Protein AF-A0A4R4NH84-F1 (afdb_monomer)

pLDDT: mean 86.12, std 19.12, range [36.66, 98.38]

Structure (mmCIF, N/CA/C/O backbone):
data_AF-A0A4R4NH84-F1
#
_entry.id   AF-A0A4R4NH84-F1
#
loop_
_atom_site.group_PDB
_atom_site.id
_atom_site.type_symbol
_atom_site.label_atom_id
_atom_site.label_alt_id
_atom_site.label_comp_id
_atom_site.label_asym_id
_atom_site.label_entity_id
_atom_site.label_seq_id
_atom_site.pdbx_PDB_ins_code
_atom_site.Cartn_x
_atom_site.Cartn_y
_atom_site.Cartn_z
_atom_site.occupancy
_atom_site.B_iso_or_equiv
_atom_site.auth_seq_id
_atom_site.auth_comp_id
_atom_site.auth_asym_id
_atom_site.auth_atom_id
_atom_site.pdbx_PDB_model_num
ATOM 1 N N . MET A 1 1 ? 7.346 1.888 10.593 1.00 90.25 1 MET A N 1
ATOM 2 C CA . MET A 1 1 ? 7.725 0.459 10.440 1.00 90.25 1 MET A CA 1
ATOM 3 C C . MET A 1 1 ? 7.021 -0.078 9.202 1.00 90.25 1 MET A C 1
ATOM 5 O O . MET A 1 1 ? 5.917 0.385 8.951 1.00 90.25 1 MET A O 1
ATOM 9 N N . ALA A 1 2 ? 7.625 -1.005 8.451 1.00 94.25 2 ALA A N 1
ATOM 10 C CA . ALA A 1 2 ? 7.032 -1.547 7.225 1.00 94.25 2 ALA A CA 1
ATOM 11 C C . ALA A 1 2 ? 6.727 -3.046 7.351 1.00 94.25 2 ALA A C 1
ATOM 13 O O . ALA A 1 2 ? 7.568 -3.821 7.808 1.00 94.25 2 ALA A O 1
ATOM 14 N N . LEU A 1 3 ? 5.526 -3.435 6.927 1.00 95.69 3 LEU A N 1
ATOM 15 C CA . LEU A 1 3 ? 5.050 -4.809 6.840 1.00 95.69 3 LEU A CA 1
ATOM 16 C C . LEU A 1 3 ? 5.009 -5.208 5.366 1.00 95.69 3 LEU A C 1
ATOM 18 O O . LEU A 1 3 ? 4.226 -4.668 4.583 1.00 95.69 3 LEU A O 1
ATOM 22 N N . THR A 1 4 ? 5.865 -6.148 4.977 1.00 95.62 4 THR A N 1
ATOM 23 C CA . THR A 1 4 ? 5.853 -6.680 3.612 1.00 95.62 4 THR A CA 1
ATOM 24 C C . THR A 1 4 ? 4.669 -7.623 3.431 1.00 95.62 4 THR A C 1
ATOM 26 O O . THR A 1 4 ? 4.496 -8.550 4.223 1.00 95.62 4 THR A O 1
ATOM 29 N N . VAL A 1 5 ? 3.876 -7.396 2.387 1.00 94.94 5 VAL A N 1
ATOM 30 C CA . VAL A 1 5 ? 2.677 -8.178 2.063 1.00 94.94 5 VAL A CA 1
ATOM 31 C C . VAL A 1 5 ? 2.697 -8.643 0.610 1.00 94.94 5 VAL A C 1
ATOM 33 O O . VAL A 1 5 ? 3.422 -8.100 -0.221 1.00 94.94 5 VAL A O 1
ATOM 36 N N . ASP A 1 6 ? 1.895 -9.664 0.320 1.00 93.25 6 ASP A N 1
ATOM 37 C CA . ASP A 1 6 ? 1.767 -10.253 -1.018 1.00 93.25 6 ASP A CA 1
ATOM 38 C C . ASP A 1 6 ? 0.786 -9.495 -1.924 1.00 93.25 6 ASP A C 1
ATOM 40 O O . ASP A 1 6 ? 0.940 -9.503 -3.144 1.00 93.25 6 ASP A O 1
ATOM 44 N N . ASP A 1 7 ? -0.234 -8.882 -1.321 1.00 94.75 7 ASP A N 1
ATOM 45 C CA . ASP A 1 7 ? -1.267 -8.096 -1.992 1.00 94.75 7 ASP A CA 1
ATOM 46 C C . ASP A 1 7 ? -1.699 -6.961 -1.055 1.00 94.75 7 ASP A C 1
ATOM 48 O O . ASP A 1 7 ? -2.451 -7.161 -0.091 1.00 94.75 7 ASP A O 1
ATOM 52 N N . ALA A 1 8 ? -1.189 -5.755 -1.310 1.00 96.69 8 ALA A N 1
ATOM 53 C CA . ALA A 1 8 ? -1.474 -4.595 -0.470 1.00 96.69 8 ALA A CA 1
ATOM 54 C C . ALA A 1 8 ? -2.949 -4.176 -0.541 1.00 96.69 8 ALA A C 1
ATOM 56 O O . ALA A 1 8 ? -3.486 -3.635 0.426 1.00 96.69 8 ALA A O 1
ATOM 57 N N . ARG A 1 9 ? -3.627 -4.433 -1.665 1.00 97.50 9 ARG A N 1
ATOM 58 C CA . ARG A 1 9 ? -5.035 -4.066 -1.873 1.00 97.50 9 ARG A CA 1
ATOM 59 C C . ARG A 1 9 ? -5.961 -4.998 -1.098 1.00 97.50 9 ARG A C 1
ATOM 61 O O . ARG A 1 9 ? -6.893 -4.515 -0.451 1.00 97.50 9 ARG A O 1
ATOM 68 N N . ALA A 1 10 ? -5.678 -6.299 -1.110 1.00 97.62 10 ALA A N 1
ATOM 69 C CA . ALA A 1 10 ? -6.407 -7.286 -0.320 1.00 97.62 10 ALA A CA 1
ATOM 70 C C . ALA A 1 10 ? -6.247 -7.030 1.185 1.00 97.62 10 ALA A C 1
ATOM 72 O O . ALA A 1 10 ? -7.238 -7.013 1.920 1.00 97.62 10 ALA A O 1
ATOM 73 N N . GLU A 1 11 ? -5.022 -6.756 1.645 1.00 97.88 11 GLU A N 1
ATOM 74 C CA . GLU A 1 11 ? -4.775 -6.485 3.062 1.00 97.88 11 GLU A CA 1
ATOM 75 C C . GLU A 1 11 ? -5.383 -5.147 3.504 1.00 97.88 11 GLU A C 1
ATOM 77 O O . GLU A 1 11 ? -6.009 -5.079 4.563 1.00 97.88 11 GLU A O 1
ATOM 82 N N . HIS A 1 12 ? -5.309 -4.109 2.664 1.00 98.19 12 HIS A N 1
ATOM 83 C CA . HIS A 1 12 ? -6.024 -2.856 2.900 1.00 98.19 12 HIS A CA 1
ATOM 84 C C . HIS A 1 12 ? -7.529 -3.092 3.074 1.00 98.19 12 HIS A C 1
ATOM 86 O O . HIS A 1 12 ? -8.117 -2.574 4.022 1.00 98.19 12 HIS A O 1
ATOM 92 N N . ALA A 1 13 ? -8.164 -3.888 2.207 1.00 98.12 13 ALA A N 1
ATOM 93 C CA . ALA A 1 13 ? -9.592 -4.183 2.317 1.00 98.12 13 ALA A CA 1
ATOM 94 C C . ALA A 1 13 ? -9.925 -4.939 3.615 1.00 98.12 13 ALA A C 1
ATOM 96 O O . ALA A 1 13 ? -10.857 -4.561 4.327 1.00 98.12 13 ALA A O 1
ATOM 97 N N . ARG A 1 14 ? -9.130 -5.962 3.959 1.00 98.12 14 ARG A N 1
ATOM 98 C CA . ARG A 1 14 ? -9.292 -6.759 5.184 1.00 98.12 14 ARG A CA 1
ATOM 99 C C . ARG A 1 14 ? -9.171 -5.903 6.446 1.00 98.12 14 ARG A C 1
ATOM 101 O O . ARG A 1 14 ? -10.005 -6.009 7.341 1.00 98.12 14 ARG A O 1
ATOM 108 N N . LEU A 1 15 ? -8.140 -5.064 6.521 1.00 96.81 15 LEU A N 1
ATOM 109 C CA . LEU A 1 15 ? -7.878 -4.203 7.675 1.00 96.81 15 LEU A CA 1
ATOM 110 C C . LEU A 1 15 ? -8.874 -3.046 7.769 1.00 96.81 15 LEU A C 1
ATOM 112 O O . LEU A 1 15 ? -9.340 -2.738 8.864 1.00 96.81 15 LEU A O 1
ATOM 116 N N . SER A 1 16 ? -9.266 -2.458 6.637 1.00 96.81 16 SER A N 1
ATOM 117 C CA . SER A 1 16 ? -10.331 -1.447 6.603 1.00 96.81 16 SER A CA 1
ATOM 118 C C . SER A 1 16 ? -11.644 -2.017 7.141 1.00 96.81 16 SER A C 1
ATOM 120 O O . SER A 1 16 ? -12.298 -1.388 7.970 1.00 96.81 16 SER A O 1
ATOM 122 N N . ALA A 1 17 ? -12.000 -3.247 6.747 1.00 97.62 17 ALA A N 1
ATOM 123 C CA . ALA A 1 17 ? -13.178 -3.940 7.272 1.00 97.62 17 ALA A CA 1
ATOM 124 C C . ALA A 1 17 ? -13.085 -4.233 8.783 1.00 97.62 17 ALA A C 1
ATOM 126 O O . ALA A 1 17 ? -14.111 -4.379 9.443 1.00 97.62 17 ALA A O 1
ATOM 127 N N . ALA A 1 18 ? -11.872 -4.283 9.340 1.00 96.38 18 ALA A N 1
ATOM 128 C CA . ALA A 1 18 ? -11.618 -4.436 10.770 1.00 96.38 18 ALA A CA 1
ATOM 129 C C . ALA A 1 18 ? -11.557 -3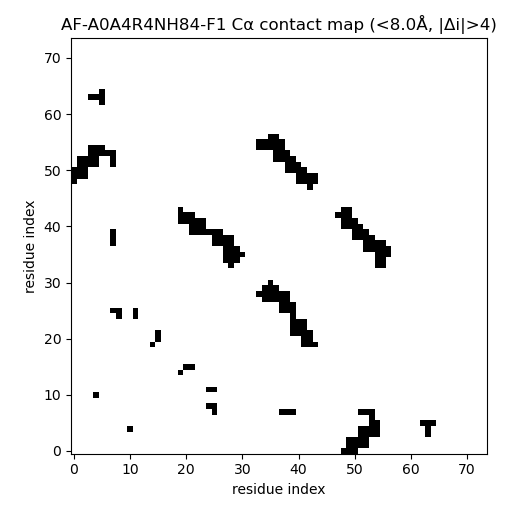.098 11.541 1.00 96.38 18 ALA A C 1
ATOM 131 O O . ALA A 1 18 ? -11.305 -3.108 12.744 1.00 96.38 18 ALA A O 1
ATOM 132 N N . GLY A 1 19 ? -11.787 -1.955 10.881 1.00 95.44 19 GLY A N 1
ATOM 133 C CA . GLY A 1 19 ? -11.820 -0.630 11.512 1.00 95.44 19 GLY A CA 1
ATOM 134 C C . GLY A 1 19 ? -10.480 0.112 11.551 1.00 95.44 19 GLY A C 1
ATOM 135 O O . GLY A 1 19 ? -10.375 1.139 12.222 1.00 95.44 19 GLY A O 1
ATOM 136 N 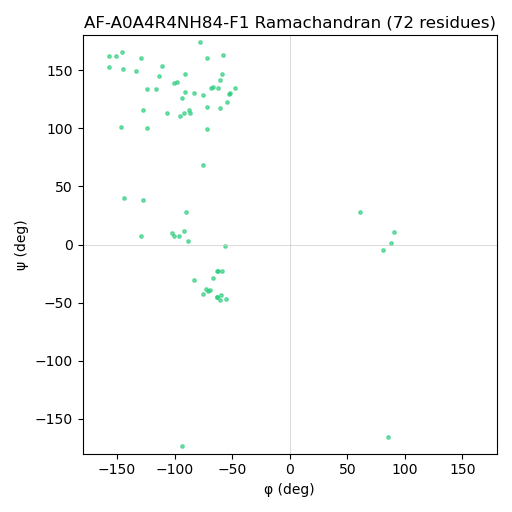N . VAL A 1 20 ? -9.455 -0.369 10.841 1.00 96.19 20 VAL A N 1
ATOM 137 C CA . VAL A 1 20 ? -8.174 0.345 10.723 1.00 96.19 20 VAL A CA 1
ATOM 138 C C . VAL A 1 20 ? -8.354 1.624 9.904 1.00 96.19 20 VAL A C 1
ATOM 140 O O . VAL A 1 20 ? -8.964 1.614 8.835 1.00 96.19 20 VAL A O 1
ATOM 143 N N . THR A 1 21 ? -7.782 2.728 10.389 1.00 93.31 21 THR A N 1
ATOM 144 C CA . THR A 1 21 ? -7.809 4.019 9.691 1.00 93.31 21 THR A CA 1
ATOM 145 C C . THR A 1 21 ? -6.575 4.172 8.806 1.00 93.31 21 THR A C 1
ATOM 147 O O . THR A 1 21 ? -5.452 4.296 9.300 1.00 93.31 21 THR A O 1
ATOM 150 N N . PHE A 1 22 ? -6.792 4.188 7.492 1.00 97.56 22 PHE A N 1
ATOM 151 C CA . PHE A 1 22 ? -5.751 4.440 6.496 1.00 97.56 22 PHE A CA 1
ATOM 152 C C . PHE A 1 22 ? -5.649 5.927 6.155 1.00 97.56 22 PHE A C 1
ATOM 154 O O . PHE A 1 22 ? -6.650 6.639 6.109 1.00 97.56 22 PHE A O 1
ATOM 161 N N . VAL A 1 23 ? -4.428 6.376 5.857 1.00 96.12 23 VAL A N 1
ATOM 162 C CA . VAL A 1 23 ? -4.170 7.719 5.312 1.00 96.12 23 VAL A CA 1
ATOM 163 C C . VAL A 1 23 ? -4.658 7.801 3.863 1.00 96.12 23 VAL A C 1
ATOM 165 O O . VAL A 1 23 ? -5.241 8.801 3.450 1.00 96.12 23 VAL A O 1
ATOM 168 N N . SER A 1 24 ? -4.435 6.733 3.093 1.00 95.19 24 SER A N 1
ATOM 169 C CA . SER A 1 24 ? -4.887 6.577 1.710 1.00 95.19 24 SER A CA 1
ATOM 170 C C . SER A 1 24 ? -4.966 5.093 1.323 1.00 95.19 24 SER A C 1
ATOM 172 O O . SER A 1 24 ? -4.307 4.262 1.957 1.00 95.19 24 SER A O 1
ATOM 174 N N . PRO A 1 25 ? -5.693 4.746 0.244 1.00 97.75 25 PRO A N 1
ATOM 175 C CA . PRO A 1 25 ?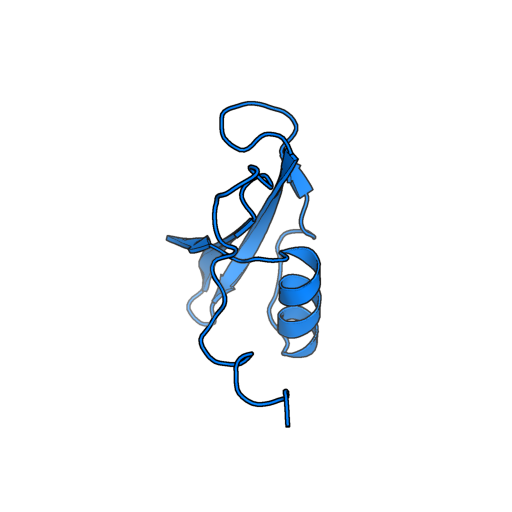 -5.579 3.430 -0.380 1.00 97.75 25 PRO A CA 1
ATOM 176 C C . PRO A 1 25 ? -4.139 3.128 -0.845 1.00 97.75 25 PRO A C 1
ATOM 178 O O . PRO A 1 25 ? -3.346 4.065 -0.998 1.00 97.75 25 PRO A O 1
ATOM 181 N N . PRO A 1 26 ? -3.800 1.851 -1.119 1.00 98.38 26 PRO A N 1
ATOM 182 C CA . PRO A 1 26 ? -2.531 1.472 -1.736 1.00 98.38 26 PRO A CA 1
ATOM 183 C C . PRO A 1 26 ? -2.293 2.211 -3.050 1.00 98.38 26 PRO A C 1
ATOM 185 O O . PRO A 1 26 ? -3.096 2.115 -3.980 1.00 98.38 26 PRO A O 1
ATOM 188 N N . ALA A 1 27 ? -1.176 2.930 -3.118 1.00 98.31 27 ALA A N 1
ATOM 189 C CA . ALA A 1 27 ? -0.710 3.611 -4.315 1.00 98.31 27 ALA A CA 1
ATOM 190 C C . ALA A 1 27 ? 0.350 2.761 -5.020 1.00 98.31 27 ALA A C 1
ATOM 192 O O . ALA A 1 27 ? 1.189 2.142 -4.364 1.00 98.31 27 ALA A O 1
ATOM 193 N N . GLU A 1 28 ? 0.297 2.731 -6.351 1.00 98.12 28 GLU A N 1
ATOM 194 C CA . GLU A 1 28 ? 1.334 2.099 -7.163 1.00 98.12 28 GLU A CA 1
ATOM 195 C C . GLU A 1 28 ? 2.644 2.878 -7.032 1.00 98.12 28 GLU A C 1
ATOM 197 O O . GLU A 1 28 ? 2.667 4.110 -7.090 1.00 98.12 28 GLU A O 1
ATOM 202 N N . ILE A 1 29 ? 3.742 2.152 -6.864 1.00 97.44 29 ILE A N 1
ATOM 203 C CA . ILE A 1 29 ? 5.080 2.723 -6.863 1.00 97.44 29 ILE A CA 1
ATOM 204 C C . ILE A 1 29 ? 5.546 2.771 -8.316 1.00 97.44 29 ILE A C 1
ATOM 206 O O . ILE A 1 29 ? 5.769 1.735 -8.935 1.00 97.44 29 ILE A O 1
ATOM 210 N N . THR A 1 30 ? 5.709 3.971 -8.865 1.00 97.62 30 THR A N 1
ATOM 211 C CA . THR A 1 30 ? 6.008 4.168 -10.295 1.00 97.62 30 THR A CA 1
ATOM 212 C C . THR A 1 30 ? 7.482 4.455 -10.584 1.00 97.62 30 THR A C 1
ATOM 214 O O . THR A 1 30 ? 7.813 4.856 -11.696 1.00 97.62 30 THR A O 1
ATOM 217 N N . ALA A 1 31 ? 8.364 4.350 -9.585 1.00 96.12 31 ALA A N 1
ATOM 218 C CA . ALA A 1 31 ? 9.793 4.602 -9.754 1.00 96.12 31 ALA A CA 1
ATOM 219 C C . ALA A 1 31 ?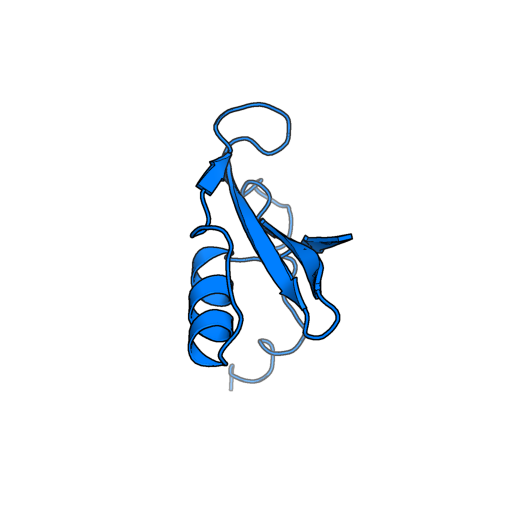 10.645 3.905 -8.682 1.00 96.12 31 ALA A C 1
ATOM 221 O O . ALA A 1 31 ? 10.230 3.740 -7.532 1.00 96.12 31 ALA A O 1
ATOM 222 N N . GLY A 1 32 ? 11.890 3.590 -9.043 1.00 95.06 32 GLY A N 1
ATOM 223 C CA . GLY A 1 32 ? 12.912 3.086 -8.124 1.00 95.06 32 GLY A CA 1
ATOM 224 C C . GLY A 1 32 ? 12.867 1.571 -7.919 1.00 95.06 32 GLY A C 1
ATOM 225 O O . GLY A 1 32 ? 12.239 0.839 -8.669 1.00 95.06 32 GLY A O 1
ATOM 226 N N . VAL A 1 33 ? 13.558 1.074 -6.886 1.00 92.00 33 VAL A N 1
ATOM 227 C CA . VAL A 1 33 ? 13.726 -0.380 -6.654 1.00 92.00 33 VAL A CA 1
ATOM 228 C C . VAL A 1 33 ? 12.408 -1.127 -6.403 1.00 92.00 33 VAL A C 1
ATOM 230 O O . VAL A 1 33 ? 12.333 -2.333 -6.617 1.00 92.00 33 VAL A O 1
ATOM 233 N N . ASN A 1 34 ? 11.374 -0.407 -5.965 1.00 93.75 34 ASN A N 1
ATOM 234 C CA . ASN A 1 34 ? 10.046 -0.955 -5.712 1.00 93.75 34 ASN A CA 1
ATOM 235 C C . ASN A 1 34 ? 9.047 -0.632 -6.836 1.00 93.75 34 ASN A C 1
ATOM 237 O O . ASN A 1 34 ? 7.854 -0.851 -6.646 1.00 93.75 34 ASN A O 1
ATOM 241 N N . GLU A 1 35 ? 9.504 -0.100 -7.976 1.00 96.19 35 GLU A N 1
ATOM 242 C CA . GLU A 1 35 ? 8.652 0.180 -9.135 1.00 96.19 35 GLU A CA 1
ATOM 243 C C . GLU A 1 35 ? 7.857 -1.062 -9.555 1.00 96.19 35 GLU A C 1
ATOM 245 O O . GLU A 1 35 ? 8.428 -2.141 -9.712 1.00 96.19 35 GLU A O 1
ATOM 250 N N . GLY A 1 36 ? 6.541 -0.907 -9.714 1.00 95.44 36 GLY A N 1
ATOM 251 C CA . GLY A 1 36 ? 5.594 -1.996 -9.971 1.00 95.44 36 GLY A CA 1
ATOM 252 C C . GLY A 1 36 ? 5.039 -2.672 -8.710 1.00 95.44 36 GLY A C 1
ATOM 253 O O . GLY A 1 36 ? 4.274 -3.630 -8.819 1.00 95.44 36 GLY A O 1
ATOM 254 N N . GLY A 1 37 ? 5.429 -2.206 -7.521 1.00 96.38 37 GLY A N 1
ATOM 255 C CA . GLY A 1 37 ? 4.833 -2.566 -6.234 1.00 96.38 37 GLY A CA 1
ATOM 256 C C . GLY A 1 37 ? 3.733 -1.600 -5.778 1.00 96.38 37 GLY A C 1
ATOM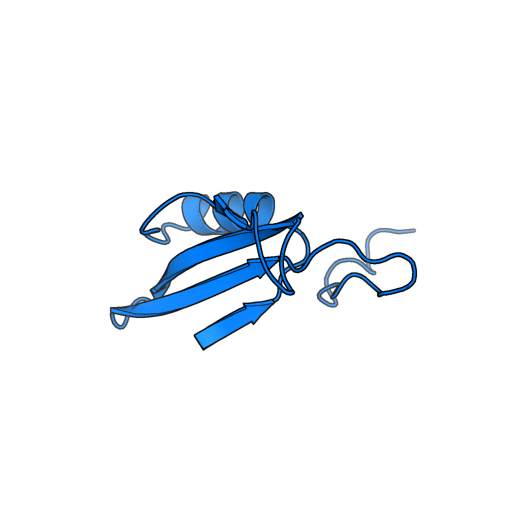 257 O O . GLY A 1 37 ? 3.362 -0.668 -6.494 1.00 96.38 37 GLY A O 1
ATOM 258 N N . TYR A 1 38 ? 3.243 -1.791 -4.552 1.00 98.00 38 TYR A N 1
ATOM 259 C CA . TYR A 1 38 ? 2.240 -0.935 -3.910 1.00 98.00 38 TYR A CA 1
ATOM 260 C C . TYR A 1 38 ? 2.627 -0.583 -2.475 1.00 98.00 38 TYR A C 1
ATOM 262 O O . TYR A 1 38 ? 3.231 -1.395 -1.777 1.00 98.00 38 TYR A O 1
ATOM 270 N N . ALA A 1 39 ? 2.221 0.597 -2.004 1.00 98.00 39 ALA A N 1
ATOM 271 C CA . ALA A 1 39 ? 2.353 0.962 -0.595 1.00 98.00 39 ALA A CA 1
ATOM 272 C C . ALA A 1 39 ? 1.190 1.819 -0.078 1.00 98.00 39 ALA A C 1
ATOM 274 O O . ALA A 1 39 ? 0.577 2.580 -0.830 1.00 98.00 39 ALA A O 1
ATOM 275 N N . CYS A 1 40 ? 0.895 1.713 1.219 1.00 98.25 40 CYS A N 1
ATOM 276 C CA . CYS A 1 40 ? 0.023 2.644 1.943 1.00 98.25 40 CYS A CA 1
ATOM 277 C C . CYS A 1 40 ? 0.392 2.742 3.422 1.00 98.25 40 CYS A C 1
ATOM 279 O O . CYS A 1 40 ? 1.036 1.854 3.982 1.00 98.25 40 CYS A O 1
ATOM 281 N N . TYR A 1 41 ? -0.082 3.815 4.057 1.00 98.12 41 TYR A N 1
ATOM 282 C CA . TYR A 1 41 ? 0.140 4.098 5.470 1.00 98.12 41 TYR A CA 1
ATOM 283 C C . TYR A 1 41 ? -1.158 4.033 6.269 1.00 98.12 41 TYR A C 1
ATOM 285 O O . TYR A 1 41 ? -2.221 4.453 5.799 1.00 98.12 41 TYR A O 1
ATOM 293 N N . PHE A 1 42 ? -1.050 3.559 7.503 1.00 97.25 42 PHE A N 1
ATOM 294 C CA . PHE A 1 42 ? -2.134 3.523 8.477 1.00 97.25 42 PHE A CA 1
ATOM 295 C C . PHE A 1 42 ? -1.598 3.739 9.890 1.00 97.25 42 PHE A C 1
ATOM 297 O O . PHE A 1 42 ? -0.390 3.670 10.126 1.00 97.25 42 PHE A O 1
ATOM 304 N N . LEU A 1 43 ? -2.508 4.026 10.816 1.00 95.62 43 LEU A N 1
ATOM 305 C CA . LEU A 1 43 ? -2.191 4.150 12.233 1.00 95.62 43 LEU A CA 1
ATOM 306 C C . LEU A 1 43 ? -2.581 2.874 12.971 1.00 95.62 43 LEU A C 1
ATOM 308 O O . LEU A 1 43 ? -3.650 2.306 12.725 1.00 95.62 43 LEU A O 1
ATOM 312 N N . ASP A 1 44 ? -1.727 2.448 13.893 1.00 92.88 44 ASP A N 1
ATOM 313 C CA . ASP A 1 44 ? -2.130 1.509 14.931 1.00 92.88 44 ASP A CA 1
ATOM 314 C C . ASP A 1 44 ? -2.923 2.233 16.049 1.00 92.88 44 ASP A C 1
ATOM 316 O O . ASP A 1 44 ? -3.072 3.462 16.017 1.00 92.88 44 ASP A O 1
ATOM 320 N N . PRO A 1 45 ? -3.480 1.503 17.032 1.00 92.81 45 PRO A N 1
ATOM 321 C CA . PRO A 1 45 ? -4.241 2.106 18.128 1.00 92.81 45 PRO A CA 1
ATOM 322 C C . PRO A 1 45 ? -3.461 3.118 18.979 1.00 92.81 45 PRO A C 1
ATOM 324 O O . PRO A 1 45 ? -4.078 3.987 19.592 1.00 92.81 45 PRO A O 1
ATOM 327 N N . ASP A 1 46 ?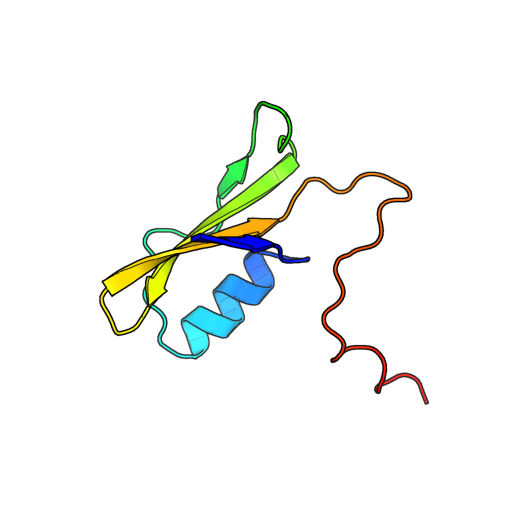 -2.131 3.033 18.985 1.00 94.31 46 ASP A N 1
ATOM 328 C CA . ASP A 1 46 ? -1.240 3.935 19.716 1.00 94.31 46 ASP A CA 1
ATOM 329 C C . ASP A 1 46 ? -0.799 5.135 18.849 1.00 94.31 46 ASP A C 1
ATOM 331 O O . ASP A 1 46 ? 0.090 5.900 19.229 1.00 94.31 46 ASP A O 1
ATOM 335 N N . ALA A 1 47 ? -1.441 5.326 17.689 1.00 91.31 47 ALA A N 1
ATOM 336 C CA . ALA A 1 47 ? -1.147 6.356 16.695 1.00 91.31 47 ALA A CA 1
ATOM 337 C C . ALA A 1 47 ? 0.269 6.266 16.097 1.00 91.31 47 ALA A C 1
ATOM 339 O O . ALA A 1 47 ? 0.826 7.265 15.631 1.00 91.31 47 ALA A O 1
ATOM 340 N N . ILE A 1 48 ? 0.847 5.066 16.058 1.00 94.81 48 ILE A N 1
ATOM 341 C CA . ILE A 1 48 ? 2.115 4.811 15.384 1.00 94.81 48 ILE A CA 1
ATOM 342 C C . ILE A 1 48 ? 1.851 4.583 13.896 1.00 94.81 48 ILE A C 1
ATOM 344 O O . ILE A 1 48 ? 1.018 3.763 13.504 1.00 94.81 48 ILE A O 1
ATOM 348 N N . THR A 1 49 ? 2.607 5.281 13.046 1.00 96.38 49 THR A N 1
ATOM 349 C CA . THR A 1 49 ? 2.542 5.091 11.595 1.00 96.38 49 THR A CA 1
ATOM 350 C C . THR A 1 49 ? 3.174 3.764 11.178 1.00 96.38 49 THR A C 1
ATOM 352 O O . THR A 1 49 ? 4.387 3.535 11.318 1.00 96.38 49 THR A O 1
ATOM 355 N N . LEU A 1 50 ? 2.343 2.914 10.586 1.00 97.31 50 LEU A N 1
ATOM 356 C CA . LEU A 1 50 ? 2.722 1.668 9.941 1.00 97.31 50 LEU A CA 1
ATOM 357 C C . LEU A 1 50 ? 2.525 1.774 8.427 1.00 97.31 50 LEU A C 1
ATOM 359 O O . LEU A 1 50 ? 1.711 2.555 7.936 1.00 97.31 50 LEU A O 1
ATOM 363 N N . GLU A 1 51 ? 3.295 0.980 7.693 1.00 98.00 51 GLU A N 1
ATOM 364 C CA . GLU A 1 51 ? 3.271 0.914 6.235 1.00 98.00 51 GLU A CA 1
ATOM 365 C C . GLU A 1 51 ? 3.016 -0.527 5.788 1.00 98.00 51 GLU A C 1
ATOM 367 O O . GLU A 1 51 ? 3.658 -1.452 6.291 1.00 98.00 51 GLU A O 1
ATOM 372 N N . LEU A 1 52 ? 2.105 -0.720 4.834 1.00 97.88 52 LEU A N 1
ATOM 373 C CA . LEU A 1 52 ? 2.050 -1.941 4.032 1.00 97.88 52 LEU A CA 1
ATOM 374 C C . LEU A 1 52 ? 2.897 -1.731 2.782 1.00 97.88 52 LEU A C 1
ATOM 376 O O . LEU A 1 52 ? 2.723 -0.722 2.102 1.00 97.88 52 LEU A O 1
ATOM 380 N N . VAL A 1 53 ? 3.772 -2.686 2.463 1.00 96.88 53 VAL A N 1
ATOM 381 C CA . VAL A 1 53 ? 4.586 -2.661 1.240 1.00 96.88 53 VAL A CA 1
ATOM 382 C C . VAL A 1 53 ? 4.420 -3.974 0.487 1.00 96.88 53 VAL A C 1
ATOM 384 O O . VAL A 1 53 ? 4.832 -5.031 0.964 1.00 96.88 53 VAL A O 1
ATOM 387 N N . GLU A 1 54 ? 3.862 -3.903 -0.714 1.00 96.75 54 GLU A N 1
ATOM 388 C CA . GLU A 1 54 ? 3.919 -4.965 -1.715 1.00 96.75 54 GLU A CA 1
ATOM 389 C C . GLU A 1 54 ? 5.095 -4.667 -2.656 1.00 96.75 54 GLU A C 1
ATOM 391 O O . GLU A 1 54 ? 5.055 -3.686 -3.399 1.00 96.75 54 GLU A O 1
ATOM 396 N N . PRO A 1 55 ? 6.175 -5.458 -2.629 1.00 95.06 55 PRO A N 1
ATOM 397 C CA . PRO A 1 55 ? 7.284 -5.287 -3.555 1.00 95.06 55 PRO A CA 1
ATOM 398 C C . PRO A 1 55 ? 6.878 -5.740 -4.968 1.00 95.06 55 PRO A C 1
ATOM 400 O O . PRO A 1 55 ? 5.968 -6.559 -5.109 1.00 95.06 55 PRO A O 1
ATOM 403 N N . PRO A 1 56 ? 7.592 -5.309 -6.022 1.00 94.31 56 PRO A N 1
ATOM 404 C CA . PRO A 1 56 ? 7.298 -5.763 -7.371 1.00 94.31 56 PRO A CA 1
ATOM 405 C C . PRO A 1 56 ? 7.405 -7.281 -7.495 1.00 94.31 56 PRO A C 1
ATOM 407 O O . PRO A 1 56 ? 8.251 -7.940 -6.869 1.00 94.31 56 PRO A O 1
ATOM 410 N N . ARG A 1 57 ? 6.551 -7.843 -8.353 1.00 86.50 57 ARG A N 1
ATOM 411 C CA . ARG A 1 57 ? 6.575 -9.268 -8.684 1.00 86.50 57 ARG A CA 1
ATOM 412 C C . ARG A 1 57 ? 7.794 -9.561 -9.550 1.00 86.50 57 ARG A C 1
ATOM 414 O O . ARG A 1 57 ? 7.783 -9.350 -10.757 1.00 86.50 57 ARG A O 1
ATOM 421 N N . VAL A 1 58 ? 8.849 -10.069 -8.921 1.00 79.38 58 VAL A N 1
ATOM 422 C CA . VAL A 1 58 ? 10.049 -10.543 -9.618 1.00 79.38 58 VAL A CA 1
ATOM 423 C C . VAL A 1 58 ? 9.914 -12.050 -9.868 1.00 79.38 58 VAL A C 1
ATOM 425 O O . VAL A 1 58 ? 9.687 -12.794 -8.907 1.00 79.38 58 VAL A O 1
ATOM 428 N N . PRO A 1 59 ? 10.063 -12.538 -11.115 1.00 74.19 59 PRO A N 1
ATOM 429 C CA . PRO A 1 59 ? 10.067 -13.970 -11.404 1.00 74.19 59 PRO A CA 1
ATOM 430 C C . PRO A 1 59 ? 11.074 -14.724 -10.526 1.00 74.19 59 PRO A C 1
ATOM 432 O O . PRO A 1 59 ? 12.228 -14.321 -10.402 1.00 74.19 59 PRO A O 1
ATOM 435 N N . GLY A 1 60 ? 10.634 -15.817 -9.899 1.00 68.44 60 GLY A N 1
ATOM 436 C CA . GLY A 1 60 ? 11.478 -16.647 -9.031 1.00 68.44 60 GLY A CA 1
ATOM 437 C C . GLY A 1 60 ? 11.661 -16.133 -7.598 1.00 68.44 60 GLY A C 1
ATOM 438 O O . GLY A 1 60 ? 12.233 -16.850 -6.780 1.00 68.44 60 GLY A O 1
ATOM 439 N N . ARG A 1 61 ? 11.145 -14.944 -7.252 1.00 66.75 61 ARG A N 1
ATOM 440 C CA . ARG A 1 61 ? 11.078 -14.489 -5.860 1.00 66.75 61 ARG A CA 1
ATOM 441 C C . ARG A 1 61 ? 9.769 -14.995 -5.242 1.00 66.75 61 ARG A C 1
ATOM 443 O O . ARG A 1 61 ? 8.700 -14.619 -5.725 1.00 66.75 61 ARG A O 1
ATOM 450 N N . PRO A 1 62 ? 9.817 -15.870 -4.222 1.00 62.88 62 PRO A N 1
ATOM 451 C CA . PRO A 1 62 ? 8.597 -16.377 -3.621 1.00 62.88 62 PRO A CA 1
ATOM 452 C C . PRO A 1 62 ? 7.803 -15.224 -3.005 1.00 62.88 62 PRO A C 1
ATOM 454 O O . PRO A 1 62 ? 8.370 -14.376 -2.313 1.00 62.88 62 PRO A O 1
ATOM 457 N N . CYS A 1 63 ? 6.490 -15.222 -3.255 1.00 58.38 63 CYS A N 1
ATOM 458 C CA . CYS A 1 63 ? 5.526 -14.474 -2.449 1.00 58.38 63 CYS A CA 1
ATOM 459 C C . CYS A 1 63 ? 5.821 -14.768 -0.971 1.00 58.38 63 CYS A C 1
ATOM 461 O O . CYS A 1 63 ? 6.039 -15.933 -0.617 1.00 58.38 63 CYS A O 1
ATOM 463 N N . VAL A 1 64 ? 5.846 -13.745 -0.120 1.00 60.31 64 VAL A N 1
ATOM 464 C CA . VAL A 1 64 ? 6.019 -13.887 1.328 1.00 60.31 64 VAL A CA 1
ATOM 465 C C . VAL A 1 64 ? 4.695 -14.400 1.900 1.00 60.31 64 VAL A C 1
ATOM 467 O O . VAL A 1 64 ? 3.983 -13.708 2.624 1.00 60.31 64 VAL A O 1
ATOM 470 N N . ARG A 1 65 ? 4.360 -15.653 1.570 1.00 53.62 65 ARG A N 1
ATOM 471 C CA . ARG A 1 65 ? 3.144 -16.303 2.047 1.00 53.62 65 ARG A CA 1
ATOM 472 C C . ARG A 1 65 ? 3.198 -16.352 3.565 1.00 53.62 65 ARG A C 1
ATOM 474 O O . ARG A 1 65 ? 4.058 -17.016 4.149 1.00 53.62 65 ARG A O 1
ATOM 481 N N . SER A 1 66 ? 2.253 -15.687 4.225 1.00 51.41 66 SER A N 1
ATOM 482 C CA . SER A 1 66 ? 1.991 -15.986 5.630 1.00 51.41 66 SER A CA 1
ATOM 483 C C . SER A 1 66 ? 1.558 -17.457 5.730 1.00 51.41 66 SER A C 1
ATOM 485 O O . SER A 1 66 ? 0.83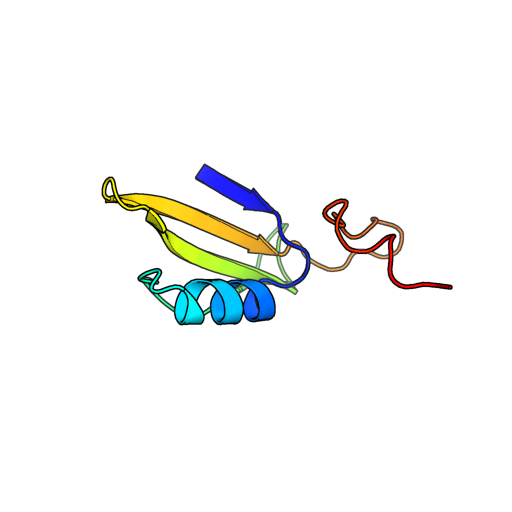8 -17.957 4.864 1.00 51.41 66 SER A O 1
ATOM 487 N N . LYS A 1 67 ? 1.988 -18.165 6.782 1.00 43.62 67 LYS A N 1
ATOM 488 C CA . LYS A 1 67 ? 1.745 -19.608 7.003 1.00 43.62 67 LYS A CA 1
ATOM 489 C C . LYS A 1 67 ? 0.258 -20.038 7.011 1.00 43.62 67 LYS A C 1
ATOM 491 O O . LYS A 1 67 ? -0.019 -21.219 7.141 1.00 43.62 67 LYS A O 1
ATOM 496 N N . ARG A 1 68 ? -0.697 -19.115 6.848 1.00 46.59 68 ARG A N 1
ATOM 497 C CA . ARG A 1 68 ? -2.153 -19.344 6.788 1.00 46.59 68 ARG A CA 1
ATOM 498 C C . ARG A 1 68 ? -2.702 -19.591 5.371 1.00 46.59 68 ARG A C 1
ATOM 500 O O . ARG A 1 68 ? -3.839 -19.242 5.094 1.00 46.59 68 ARG A O 1
ATOM 507 N N . SER A 1 69 ? -1.910 -20.134 4.450 1.00 42.19 69 SER A N 1
ATOM 508 C CA . SER A 1 69 ? -2.426 -20.558 3.130 1.00 42.19 69 SER A CA 1
ATOM 509 C C . SER A 1 69 ? -2.045 -21.988 2.747 1.00 42.19 69 SER A C 1
ATOM 511 O O . SER A 1 69 ? -2.321 -22.402 1.632 1.00 42.19 69 SER A O 1
ATOM 513 N N . CYS A 1 70 ? -1.432 -22.752 3.659 1.00 38.06 70 CYS A N 1
ATOM 514 C CA . CYS A 1 70 ? -1.030 -24.139 3.398 1.00 38.06 70 CYS A CA 1
ATOM 515 C C . CYS A 1 70 ? -2.049 -25.179 3.893 1.00 38.06 70 CYS A C 1
ATOM 517 O O . CYS A 1 70 ? -1.746 -26.365 3.870 1.00 38.06 70 CYS A O 1
ATOM 519 N N . GLU A 1 71 ? -3.223 -24.757 4.362 1.00 40.06 71 GLU A N 1
ATOM 520 C CA . GLU A 1 71 ? -4.211 -25.647 4.985 1.00 40.06 71 GLU A CA 1
ATOM 521 C C . GLU A 1 71 ? -5.591 -25.490 4.331 1.00 40.06 71 GLU A C 1
ATOM 523 O O . GLU A 1 71 ? -6.601 -25.497 5.015 1.00 40.06 71 GLU A O 1
ATOM 528 N N . GLU A 1 72 ? -5.629 -25.320 3.004 1.00 46.56 72 GLU A N 1
ATOM 529 C CA . GLU A 1 72 ? -6.838 -25.498 2.176 1.00 46.56 72 GLU A CA 1
ATOM 530 C C . GLU A 1 72 ? -6.500 -26.102 0.798 1.00 46.56 72 GLU A C 1
ATOM 532 O O . GLU A 1 72 ? -7.068 -25.722 -0.218 1.00 46.56 72 GLU A O 1
ATOM 537 N N . ASP A 1 73 ? -5.581 -27.067 0.759 1.00 36.66 73 ASP A N 1
ATOM 538 C CA . ASP A 1 73 ? -5.478 -28.017 -0.353 1.00 36.66 73 ASP A CA 1
ATOM 539 C C . ASP A 1 73 ? -5.588 -29.419 0.257 1.00 36.66 73 ASP A C 1
ATOM 541 O O . ASP A 1 73 ? -4.658 -29.908 0.904 1.00 36.66 73 ASP A O 1
ATOM 545 N N . GLY A 1 74 ? -6.790 -29.993 0.153 1.00 36.81 74 GLY A N 1
ATOM 546 C CA . GLY A 1 74 ? -7.086 -31.378 0.528 1.00 36.81 74 GLY A CA 1
ATOM 547 C C . GLY A 1 74 ? -6.540 -32.394 -0.465 1.00 36.81 74 GLY A C 1
ATOM 548 O O . GLY A 1 74 ? -6.324 -32.028 -1.643 1.00 36.81 74 GLY A O 1
#

Nearest PDB structures (foldseek):
  2rk0-assembly1_B  TM=7.706E-01  e=3.603E-02  Parafrankia sp. EAN1pec
  2rk0-assembly1_A  TM=6.981E-01  e=3.845E-02  Parafrankia sp. EAN1pec
  3rri-assembly1_A  TM=6.337E-01  e=4.104E-02  Alicyclobacillus acidocaldarius subsp. acidocaldarius DSM 446
  3fcd-assembly1_A  TM=6.183E-01  e=6.471E-02  uncultured bacterium
  4gym-assembly1_A  TM=6.719E-01  e=1.020E-01  Conexibacter woesei DSM 14684

Organism: NCBI:txid1848320

Radius of gyration: 13.45 Å; Cα contacts (8 Å, |Δi|>4): 114; chains: 1; bounding box: 27×39×31 Å

Mean predicted aligned error: 6.74 Å

Secondary structure (DSSP, 8-state):
-EEE-S-HHHHHHHHHHTT--BSSSPEE--SSTTTT-EEEEEE-TT--EEEEEE----TT------STTSSS--

InterPro domains:
  IPR004360 Glyoxalase/fosfomycin resistance/dioxygenase domain [PF00903] (2-52)
  IPR029068 Glyoxalase/Bleomycin resistance protein/Dihydroxybiphenyl dioxygenase [G3DSA:3.10.180.10] (1-57)
  IPR029068 Glyoxalase/Bleomycin resistance protein/Dihydroxybiphenyl dioxygenase [SSF54593] (2-60)
  IPR037523 Vicinal oxygen chelate (VOC), core domain [PS51819] (1-55)

Sequence (74 aa):
MALTVDDARAEHARLSAAGVTFVSPPAEITAGVNEGGYACYFLDPDAITLELVEPPRVPGRPCVRSKRSCEEDG

Foldseek 3Di:
DEDEAQDQQVVCVVVVVVVWDWPDRWDADCDDQQHQKTKTWTA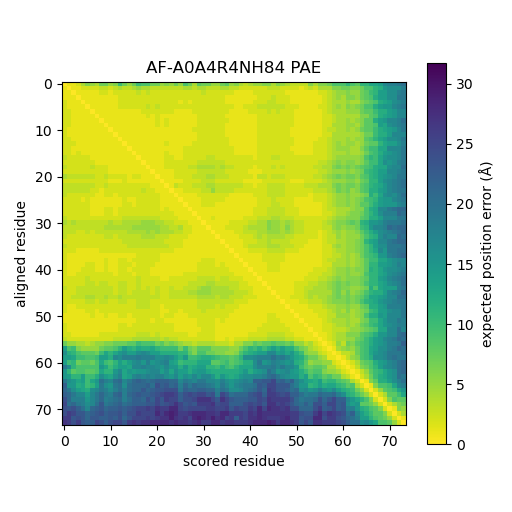DPVRDIYMYIYGHDDPPDDGPDDPVPPPPDD

Solvent-accessible surface area (backbone atoms only — not comparable to full-atom values): 4517 Å² total; per-residue (Å²): 94,78,46,78,40,75,49,41,62,61,51,50,52,55,40,44,75,71,68,49,56,60,82,49,75,61,41,76,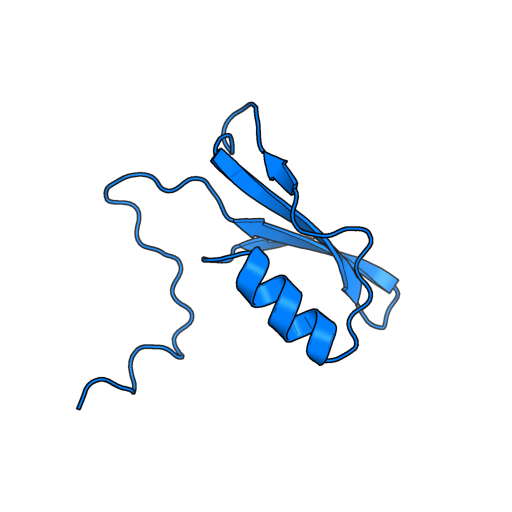31,88,62,71,98,42,36,71,12,29,38,32,41,31,44,49,98,86,68,48,67,36,31,42,35,14,66,40,88,50,92,92,60,76,71,71,71,64,87,88,70,78,85,81,77,132